Protein AF-A0A1W9SFF9-F1 (afdb_monomer_lite)

Sequence (56 aa):
MNLKNKEITETITGSTFEAHNIPGYGFFEKVYQRAKQVELLRRGFTAYPITELKLK

Structure (mmCIF, N/CA/C/O backbone):
data_AF-A0A1W9SFF9-F1
#
_entry.id   AF-A0A1W9SFF9-F1
#
loop_
_atom_site.group_PDB
_atom_site.id
_atom_site.type_symbol
_atom_site.label_atom_id
_atom_site.label_alt_id
_atom_site.label_comp_id
_atom_site.label_asym_id
_atom_site.label_entity_id
_atom_site.label_seq_id
_atom_site.pdbx_PDB_ins_code
_atom_site.Cartn_x
_atom_site.Cartn_y
_atom_site.Cartn_z
_atom_site.occupancy
_atom_site.B_iso_or_equiv
_atom_site.auth_seq_id
_atom_site.auth_comp_id
_atom_site.auth_asym_id
_atom_site.auth_atom_id
_atom_site.pdbx_PDB_model_num
ATOM 1 N N . MET A 1 1 ? 0.052 -3.179 26.466 1.00 67.81 1 MET A N 1
ATOM 2 C CA . MET A 1 1 ? -0.151 -1.839 25.868 1.00 67.81 1 MET A CA 1
ATOM 3 C C . MET A 1 1 ? -1.354 -1.910 24.933 1.00 67.81 1 MET A C 1
ATOM 5 O O . MET A 1 1 ? -1.374 -2.811 24.105 1.00 67.81 1 MET A O 1
ATOM 9 N N . ASN A 1 2 ? -2.363 -1.046 25.096 1.00 87.38 2 ASN A N 1
ATOM 10 C CA . ASN A 1 2 ? -3.550 -1.012 24.228 1.00 87.38 2 ASN A CA 1
ATOM 11 C C . ASN A 1 2 ? -3.363 0.074 23.155 1.00 87.38 2 ASN A C 1
ATOM 13 O O . ASN A 1 2 ? -3.258 1.252 23.491 1.00 87.38 2 ASN A O 1
ATOM 17 N N . LEU A 1 3 ? -3.264 -0.320 21.885 1.00 91.25 3 LEU A N 1
ATOM 18 C CA . LEU A 1 3 ? -3.019 0.589 20.765 1.00 91.25 3 LEU A CA 1
ATOM 19 C C . LEU A 1 3 ? -4.324 0.844 20.007 1.00 91.25 3 LEU A C 1
ATOM 21 O O . LEU A 1 3 ? -4.869 -0.065 19.388 1.00 91.25 3 LEU A O 1
ATOM 25 N N . LYS A 1 4 ? -4.780 2.103 20.012 1.00 93.31 4 LYS A N 1
ATOM 26 C CA . LYS A 1 4 ? -6.057 2.547 19.421 1.00 93.31 4 LYS A CA 1
ATOM 27 C C . LYS A 1 4 ? -6.265 2.091 17.970 1.00 93.31 4 LYS A C 1
ATOM 29 O O . LYS A 1 4 ? -7.369 1.723 17.603 1.00 93.31 4 LYS A O 1
ATOM 34 N N . ASN A 1 5 ? -5.200 2.107 17.169 1.00 94.56 5 ASN A N 1
ATOM 35 C CA . ASN A 1 5 ? -5.236 1.838 15.729 1.00 94.56 5 ASN A CA 1
ATOM 36 C C . ASN A 1 5 ? -4.379 0.618 15.356 1.00 94.56 5 ASN A C 1
ATOM 38 O O . ASN A 1 5 ? -3.742 0.614 14.302 1.00 94.56 5 ASN A O 1
ATOM 42 N N . LYS A 1 6 ? -4.290 -0.380 16.244 1.00 95.31 6 LYS A N 1
ATOM 43 C CA . LYS A 1 6 ? -3.382 -1.524 16.077 1.00 95.31 6 LYS A CA 1
ATOM 44 C C . LYS A 1 6 ? -3.558 -2.205 14.717 1.00 95.31 6 LYS A C 1
ATOM 46 O O . LYS A 1 6 ? -2.607 -2.284 13.951 1.00 95.31 6 LYS A O 1
ATOM 51 N N . GLU A 1 7 ? -4.784 -2.604 14.402 1.00 93.56 7 GLU A N 1
ATOM 52 C CA . GLU A 1 7 ? -5.115 -3.384 13.205 1.00 93.56 7 GLU A CA 1
ATOM 53 C C . GLU A 1 7 ? -4.762 -2.655 11.899 1.00 93.56 7 GLU A C 1
ATOM 55 O O . GLU A 1 7 ? -4.083 -3.205 11.029 1.00 93.56 7 GLU A O 1
ATOM 60 N N . ILE A 1 8 ? -5.156 -1.383 11.773 1.00 94.50 8 ILE A N 1
ATOM 61 C CA . ILE A 1 8 ? -4.834 -0.589 10.581 1.00 94.50 8 ILE A CA 1
ATOM 62 C C . ILE A 1 8 ? -3.325 -0.334 10.473 1.00 94.50 8 ILE A C 1
ATOM 64 O O . ILE A 1 8 ? -2.759 -0.415 9.384 1.00 94.50 8 ILE A O 1
ATOM 68 N N . THR A 1 9 ? -2.650 -0.090 11.599 1.00 95.50 9 THR A N 1
ATOM 69 C CA . THR A 1 9 ? -1.194 0.114 11.634 1.00 95.50 9 THR A CA 1
ATOM 70 C C . THR A 1 9 ? -0.456 -1.139 11.175 1.00 95.50 9 THR A C 1
ATOM 72 O O . THR A 1 9 ? 0.436 -1.056 10.329 1.00 95.50 9 THR A O 1
ATOM 75 N N . GLU A 1 10 ? -0.845 -2.304 11.687 1.00 95.94 10 GLU A N 1
ATOM 76 C CA . GLU A 1 10 ? -0.271 -3.596 11.309 1.00 95.94 10 GLU A CA 1
ATOM 77 C C . GLU A 1 10 ? -0.537 -3.914 9.836 1.00 95.94 10 GLU A C 1
ATOM 79 O O . GLU A 1 10 ? 0.368 -4.360 9.133 1.00 95.94 10 GLU A O 1
ATOM 84 N N . THR A 1 11 ? -1.728 -3.595 9.326 1.00 96.19 11 THR A N 1
ATOM 85 C CA . THR A 1 11 ? -2.065 -3.778 7.908 1.00 96.19 11 THR A CA 1
ATOM 86 C C . THR A 1 11 ? -1.179 -2.921 7.005 1.00 96.19 11 THR A C 1
ATOM 88 O O . THR A 1 11 ? -0.576 -3.439 6.063 1.00 96.19 11 THR A O 1
ATOM 91 N N . ILE A 1 12 ? -1.056 -1.621 7.293 1.00 95.00 12 ILE A N 1
ATOM 92 C CA . ILE A 1 12 ? -0.220 -0.701 6.506 1.00 95.00 12 ILE A CA 1
ATOM 93 C C . ILE A 1 12 ? 1.244 -1.142 6.559 1.00 95.00 12 ILE A C 1
ATOM 95 O O . ILE A 1 12 ? 1.926 -1.167 5.530 1.00 95.00 12 ILE A O 1
ATOM 99 N N . THR A 1 13 ? 1.722 -1.520 7.741 1.00 95.56 13 THR A N 1
ATOM 100 C CA . THR A 1 13 ? 3.099 -1.976 7.939 1.00 95.56 13 THR A CA 1
ATOM 101 C C . THR A 1 13 ? 3.351 -3.259 7.154 1.00 95.56 13 THR A C 1
ATOM 103 O O . THR A 1 13 ? 4.247 -3.292 6.314 1.00 95.56 13 THR A O 1
ATOM 106 N N . GLY A 1 14 ? 2.499 -4.272 7.320 1.00 95.25 14 GLY A N 1
ATOM 107 C CA . GLY A 1 14 ? 2.587 -5.538 6.596 1.00 95.25 14 GLY A CA 1
ATOM 108 C C . GLY A 1 14 ? 2.543 -5.358 5.079 1.00 95.25 14 GLY A C 1
ATOM 109 O O . GLY A 1 14 ? 3.391 -5.905 4.389 1.00 95.25 14 GLY A O 1
ATOM 110 N N . SER A 1 15 ? 1.636 -4.523 4.553 1.00 94.88 15 SER A N 1
ATOM 111 C CA . SER A 1 15 ? 1.579 -4.228 3.108 1.00 94.88 15 SER A CA 1
ATOM 112 C C . SER A 1 15 ? 2.884 -3.634 2.566 1.00 94.88 15 SER A C 1
ATOM 114 O O . SER A 1 15 ? 3.244 -3.869 1.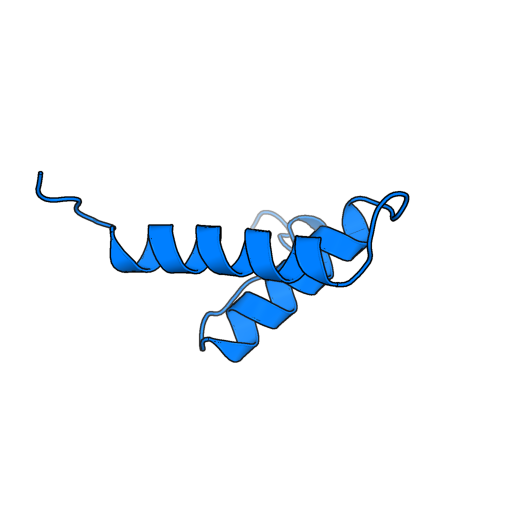418 1.00 94.88 15 SER A O 1
ATOM 116 N N . THR A 1 16 ? 3.610 -2.883 3.400 1.00 92.75 16 THR A N 1
ATOM 117 C CA . THR A 1 16 ? 4.899 -2.2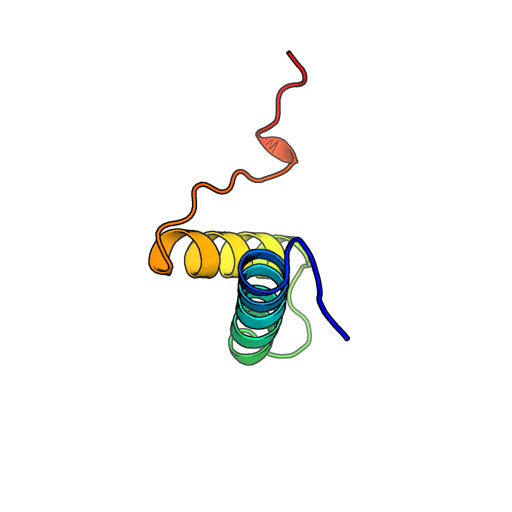91 3.032 1.00 92.75 16 THR A CA 1
ATOM 118 C C . THR A 1 16 ? 5.983 -3.368 2.984 1.00 92.75 16 THR A C 1
ATOM 120 O O . THR A 1 16 ? 6.727 -3.425 2.012 1.00 92.75 16 THR A O 1
ATOM 123 N N . PHE A 1 17 ? 6.037 -4.265 3.974 1.00 92.81 17 PHE A N 1
ATOM 124 C CA . PHE A 1 17 ? 6.980 -5.389 3.971 1.00 92.81 17 PHE A CA 1
ATOM 125 C C . PHE A 1 17 ? 6.778 -6.318 2.768 1.00 92.81 17 PHE A C 1
ATOM 127 O O . PHE A 1 17 ? 7.738 -6.606 2.058 1.00 92.81 17 PHE A O 1
ATOM 134 N N . GLU A 1 18 ? 5.537 -6.719 2.486 1.00 92.19 18 GLU A N 1
ATOM 135 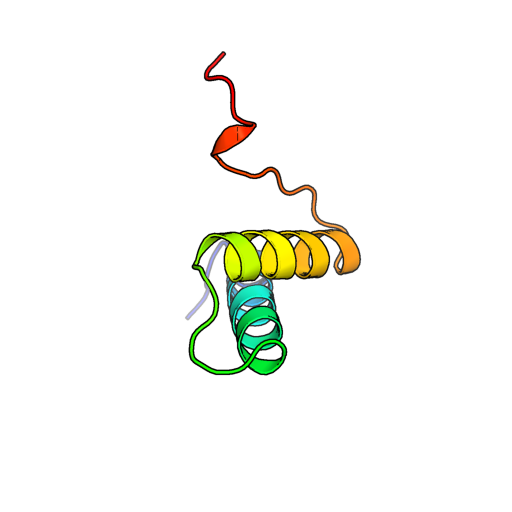C CA . GLU A 1 18 ? 5.234 -7.580 1.333 1.00 92.19 18 GLU A CA 1
ATOM 136 C C . GLU A 1 18 ? 5.598 -6.903 0.005 1.00 92.19 18 GLU A C 1
ATOM 138 O O . GLU A 1 18 ? 6.227 -7.511 -0.861 1.00 92.19 18 GLU A O 1
ATOM 143 N N . ALA A 1 19 ? 5.287 -5.610 -0.135 1.00 90.81 19 ALA A N 1
ATOM 144 C CA . ALA A 1 19 ? 5.662 -4.833 -1.311 1.00 90.81 19 ALA A CA 1
ATOM 145 C C . ALA A 1 19 ? 7.185 -4.741 -1.509 1.00 90.81 19 ALA A C 1
ATOM 147 O O . ALA A 1 19 ? 7.637 -4.682 -2.650 1.00 90.81 19 ALA A O 1
ATOM 148 N N . HIS A 1 20 ? 7.977 -4.735 -0.432 1.00 87.69 20 HIS A N 1
ATOM 149 C CA . HIS A 1 20 ? 9.439 -4.712 -0.512 1.00 87.69 20 HIS A CA 1
ATOM 150 C C . HIS A 1 20 ? 10.067 -6.086 -0.791 1.00 87.69 20 HIS A C 1
ATOM 152 O O . HIS A 1 20 ? 11.163 -6.137 -1.349 1.00 87.69 20 HIS A O 1
ATOM 158 N N . ASN A 1 21 ? 9.376 -7.185 -0.475 1.00 86.19 21 ASN A N 1
ATOM 159 C CA . ASN A 1 21 ? 9.876 -8.546 -0.689 1.00 86.19 21 ASN A CA 1
ATOM 160 C C . ASN A 1 21 ? 9.867 -8.993 -2.164 1.00 86.19 21 ASN A C 1
ATOM 162 O O . ASN A 1 21 ? 10.581 -9.930 -2.509 1.00 86.19 21 ASN A O 1
ATOM 166 N N . ILE A 1 22 ? 9.071 -8.357 -3.034 1.00 80.25 22 ILE A N 1
ATOM 167 C CA . ILE A 1 22 ? 8.859 -8.823 -4.420 1.00 80.25 22 ILE A CA 1
ATOM 168 C C . ILE A 1 22 ? 9.865 -8.235 -5.428 1.00 80.25 22 ILE A C 1
ATOM 170 O O . ILE A 1 22 ? 10.483 -9.012 -6.154 1.00 80.25 22 ILE A O 1
ATOM 174 N N . PRO A 1 23 ? 10.046 -6.903 -5.544 1.00 73.88 23 PRO A N 1
ATOM 175 C CA . PRO A 1 23 ? 10.835 -6.329 -6.633 1.00 73.88 23 PRO A CA 1
ATOM 176 C C . PRO A 1 23 ? 12.338 -6.565 -6.449 1.00 73.88 23 PRO A C 1
ATOM 178 O O . PRO A 1 23 ? 13.071 -6.619 -7.426 1.00 73.88 23 PRO A O 1
ATOM 181 N N . GLY A 1 24 ? 12.815 -6.735 -5.213 1.00 70.56 24 GLY A N 1
ATOM 182 C CA . GLY A 1 24 ? 14.247 -6.764 -4.920 1.00 70.56 24 GLY A CA 1
ATOM 183 C C . GLY A 1 24 ? 14.901 -5.378 -5.030 1.00 70.56 24 GLY A C 1
ATOM 184 O O . GLY A 1 24 ? 14.265 -4.377 -5.355 1.00 70.56 24 GLY A O 1
ATOM 185 N N . TYR A 1 25 ? 16.192 -5.290 -4.713 1.00 72.75 25 TYR A N 1
ATOM 186 C CA . TYR A 1 25 ? 16.913 -4.015 -4.641 1.00 72.75 25 TYR A CA 1
ATOM 187 C C . TYR A 1 25 ? 17.088 -3.349 -6.023 1.00 72.75 25 TYR A C 1
ATOM 189 O O . TYR A 1 25 ? 17.330 -4.027 -7.017 1.00 72.75 25 TYR A O 1
ATOM 197 N N . GLY A 1 26 ? 17.013 -2.012 -6.078 1.00 80.75 26 GLY A N 1
ATOM 198 C CA . GLY A 1 26 ? 17.322 -1.220 -7.284 1.00 80.75 26 GLY A CA 1
ATOM 199 C C . GLY A 1 26 ? 16.122 -0.687 -8.077 1.00 80.75 26 GLY A C 1
ATOM 200 O O . GLY A 1 26 ? 16.311 0.029 -9.058 1.00 80.75 26 GLY A O 1
ATOM 201 N N . PHE A 1 27 ? 14.890 -0.977 -7.655 1.00 86.69 27 PHE A N 1
ATOM 202 C CA . PHE A 1 27 ? 13.691 -0.394 -8.263 1.00 86.69 27 PHE A CA 1
ATOM 203 C C . PHE A 1 27 ? 13.421 1.034 -7.777 1.00 86.69 27 PHE A C 1
ATOM 205 O O . PHE A 1 27 ? 13.742 1.403 -6.648 1.00 86.69 27 PHE A O 1
ATOM 212 N N . PHE A 1 28 ? 12.769 1.833 -8.625 1.00 89.25 28 PHE A N 1
ATOM 213 C CA . PHE A 1 28 ? 12.301 3.164 -8.244 1.00 89.25 28 PHE A CA 1
ATOM 214 C C . PHE A 1 28 ? 11.260 3.090 -7.126 1.00 89.25 28 PHE A C 1
ATOM 216 O O . PHE A 1 28 ? 10.360 2.252 -7.165 1.00 89.25 28 PHE A O 1
ATOM 223 N N . GLU A 1 29 ? 11.289 4.065 -6.218 1.00 87.75 29 GLU A N 1
ATOM 224 C CA . GLU A 1 29 ? 10.308 4.227 -5.134 1.00 87.75 29 GLU A CA 1
ATOM 225 C C . GLU A 1 29 ? 8.849 4.154 -5.629 1.00 87.75 29 GLU A C 1
ATOM 227 O O . GLU A 1 29 ? 7.980 3.557 -5.000 1.00 87.75 29 GLU A O 1
ATOM 232 N N . LYS A 1 30 ? 8.576 4.668 -6.835 1.00 89.44 30 LYS A N 1
ATOM 233 C CA . LYS A 1 30 ? 7.244 4.621 -7.458 1.00 89.44 30 LYS A CA 1
ATOM 234 C C . LYS A 1 30 ? 6.721 3.195 -7.695 1.00 89.44 30 LYS A C 1
ATOM 236 O O . LYS A 1 30 ? 5.510 2.993 -7.770 1.00 89.44 30 LYS A O 1
ATOM 241 N N . VAL A 1 31 ? 7.606 2.212 -7.852 1.00 90.56 31 VAL A N 1
ATOM 242 C CA . VAL A 1 31 ? 7.234 0.796 -7.985 1.00 90.56 31 VAL A CA 1
ATOM 243 C C . VAL A 1 31 ? 6.770 0.256 -6.636 1.00 90.56 31 VAL A C 1
ATOM 245 O O . VAL A 1 31 ? 5.694 -0.332 -6.570 1.00 90.56 31 VAL A O 1
ATOM 248 N N . TYR A 1 32 ? 7.502 0.547 -5.558 1.00 91.62 32 TYR A N 1
ATOM 249 C CA . TYR A 1 32 ? 7.118 0.167 -4.196 1.00 91.62 32 TYR A CA 1
ATOM 250 C C . TYR A 1 32 ? 5.806 0.821 -3.761 1.00 91.62 32 TYR A C 1
ATOM 252 O O . TYR A 1 32 ? 4.933 0.148 -3.219 1.00 91.62 32 TYR A O 1
ATOM 260 N N . GLN A 1 33 ? 5.603 2.102 -4.084 1.00 90.88 33 GLN A N 1
ATOM 261 C CA . GLN A 1 33 ? 4.342 2.800 -3.811 1.00 90.88 33 GLN A CA 1
ATOM 262 C C . GLN A 1 33 ? 3.140 2.117 -4.478 1.00 90.88 33 GLN A C 1
ATOM 264 O O . GLN A 1 33 ? 2.098 1.941 -3.846 1.00 90.88 33 GLN A O 1
ATOM 269 N N . ARG A 1 34 ? 3.288 1.688 -5.738 1.00 92.19 34 ARG A N 1
ATOM 270 C CA . ARG A 1 34 ? 2.243 0.949 -6.464 1.00 92.19 34 ARG A CA 1
ATOM 271 C C . ARG A 1 34 ? 2.041 -0.457 -5.910 1.00 92.19 34 ARG A C 1
ATOM 273 O O . ARG A 1 34 ? 0.901 -0.869 -5.728 1.00 92.19 34 ARG A O 1
ATOM 280 N N . ALA A 1 35 ? 3.118 -1.177 -5.603 1.00 93.56 35 ALA A N 1
ATOM 281 C CA . ALA A 1 35 ? 3.040 -2.507 -5.004 1.00 93.56 35 ALA A CA 1
ATOM 282 C C . ALA A 1 35 ? 2.316 -2.466 -3.646 1.00 93.56 35 ALA A C 1
ATOM 284 O O . ALA A 1 35 ? 1.398 -3.247 -3.409 1.00 93.56 35 ALA A O 1
ATOM 285 N N . LYS A 1 36 ? 2.635 -1.480 -2.80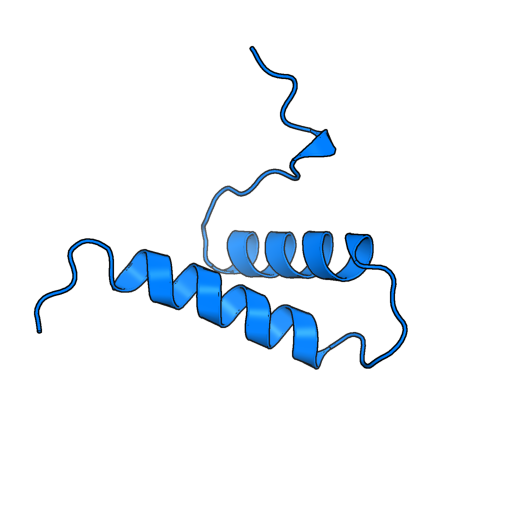0 1.00 93.88 36 LYS A N 1
ATOM 286 C CA . LYS A 1 36 ? 1.940 -1.244 -1.530 1.00 93.88 36 LYS A CA 1
ATOM 287 C C . LYS A 1 36 ? 0.457 -0.935 -1.732 1.00 93.88 36 LYS A C 1
ATOM 289 O O . LYS A 1 36 ? -0.377 -1.442 -0.986 1.00 93.88 36 LYS A O 1
ATOM 294 N N . GLN A 1 37 ? 0.114 -0.117 -2.728 1.00 94.38 37 GLN A N 1
ATOM 295 C CA . GLN A 1 37 ? -1.284 0.165 -3.055 1.00 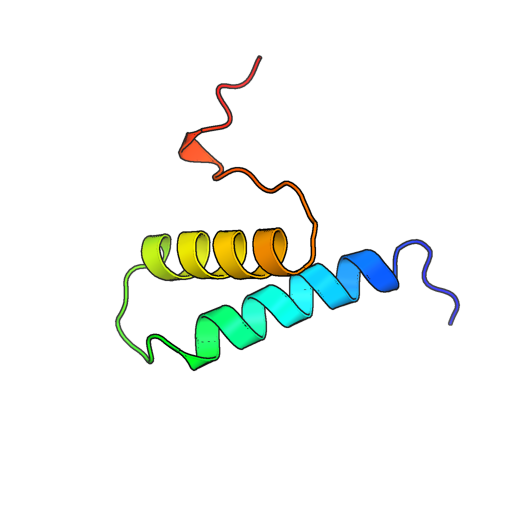94.38 37 GLN A CA 1
ATOM 296 C C . GLN A 1 37 ? -2.037 -1.120 -3.426 1.00 94.38 37 GLN A C 1
ATOM 298 O O . GLN A 1 37 ? -3.128 -1.349 -2.912 1.00 94.38 37 GLN A O 1
ATOM 303 N N . VAL A 1 38 ? -1.447 -1.977 -4.265 1.00 94.88 38 VAL A N 1
ATOM 304 C CA . VAL A 1 38 ? -2.028 -3.278 -4.631 1.00 94.88 38 VAL A CA 1
ATOM 305 C C . VAL A 1 38 ? -2.226 -4.160 -3.397 1.00 94.88 38 VAL A C 1
ATOM 307 O O . VAL A 1 38 ? -3.306 -4.718 -3.223 1.00 94.88 38 VAL A O 1
ATOM 310 N N . GLU A 1 39 ? -1.239 -4.243 -2.505 1.00 95.62 39 GLU A N 1
ATOM 311 C CA . GLU A 1 39 ? -1.355 -5.025 -1.268 1.00 95.62 39 GLU A CA 1
ATOM 312 C C . GLU A 1 39 ? -2.468 -4.512 -0.343 1.00 95.62 39 GLU A C 1
ATOM 314 O O . GLU A 1 39 ? -3.220 -5.305 0.223 1.00 95.62 39 GLU A O 1
ATOM 319 N N . LEU A 1 40 ? -2.635 -3.193 -0.225 1.00 95.69 40 LEU A N 1
ATOM 320 C CA . LEU A 1 40 ? -3.736 -2.597 0.538 1.00 95.69 40 LEU A CA 1
ATOM 321 C C . LEU A 1 40 ? -5.103 -2.894 -0.096 1.00 95.69 40 LEU A C 1
ATOM 323 O O . LEU A 1 40 ? -6.028 -3.285 0.617 1.00 95.69 40 LEU A O 1
ATOM 327 N N . LEU A 1 41 ? -5.217 -2.784 -1.423 1.00 95.75 41 LEU A N 1
ATOM 328 C CA . LEU A 1 41 ? -6.444 -3.106 -2.160 1.00 95.75 41 LEU A CA 1
ATOM 329 C C . LEU A 1 41 ? -6.833 -4.582 -1.999 1.00 95.75 41 LEU A C 1
ATOM 331 O O . LEU A 1 41 ? -7.995 -4.888 -1.742 1.00 95.75 41 LEU A O 1
ATOM 335 N N . ARG A 1 42 ? -5.865 -5.506 -2.071 1.00 95.12 42 ARG A N 1
ATOM 336 C CA . ARG A 1 42 ? -6.092 -6.949 -1.854 1.00 95.12 42 ARG A CA 1
ATOM 337 C C . ARG A 1 42 ? -6.583 -7.270 -0.444 1.00 95.12 42 ARG A C 1
ATOM 339 O O . ARG A 1 42 ? -7.304 -8.245 -0.260 1.00 95.12 42 ARG A O 1
ATOM 346 N N . ARG A 1 43 ? -6.212 -6.447 0.537 1.00 95.12 43 ARG A N 1
ATOM 347 C CA . ARG A 1 43 ? -6.664 -6.542 1.933 1.00 95.12 43 ARG A CA 1
ATOM 348 C C . ARG A 1 43 ? -8.004 -5.833 2.182 1.00 95.12 43 ARG A C 1
ATOM 350 O O . ARG A 1 43 ? -8.428 -5.743 3.327 1.00 95.12 43 ARG A O 1
ATOM 357 N N . GLY A 1 44 ? -8.666 -5.332 1.135 1.00 95.94 44 GLY A N 1
ATOM 358 C CA . GLY A 1 44 ? -9.977 -4.682 1.222 1.00 95.94 44 GLY A CA 1
ATOM 359 C C . GLY A 1 44 ? -9.934 -3.195 1.581 1.00 95.94 44 GLY A C 1
ATOM 360 O O . GLY A 1 44 ? -10.980 -2.604 1.841 1.00 95.94 44 GLY A O 1
ATOM 361 N N . PHE A 1 45 ? -8.754 -2.568 1.588 1.00 95.62 45 PHE A N 1
ATOM 362 C CA . PHE A 1 45 ? -8.620 -1.140 1.873 1.00 95.62 45 PHE A CA 1
ATOM 363 C C . PHE A 1 45 ? -8.670 -0.311 0.601 1.00 95.62 45 PHE A C 1
ATOM 365 O O . PHE A 1 45 ? -8.154 -0.698 -0.441 1.00 95.62 45 PHE A O 1
ATOM 372 N N . THR A 1 46 ? -9.224 0.892 0.707 1.00 93.88 46 THR A N 1
ATOM 373 C CA . THR A 1 46 ? -9.100 1.893 -0.352 1.00 93.88 46 THR A CA 1
ATOM 374 C C . THR A 1 46 ? -7.822 2.699 -0.133 1.00 93.88 46 THR A C 1
ATOM 376 O O . THR A 1 46 ? -7.624 3.265 0.941 1.00 93.88 46 THR A O 1
ATOM 379 N N . ALA A 1 47 ? -6.957 2.764 -1.144 1.00 93.06 47 ALA A N 1
ATOM 380 C CA . ALA A 1 47 ? -5.707 3.514 -1.096 1.00 93.06 47 ALA A CA 1
ATOM 381 C C . ALA A 1 47 ? -5.458 4.225 -2.430 1.00 93.06 47 ALA A C 1
ATOM 383 O O . ALA A 1 47 ? -5.627 3.629 -3.496 1.00 93.06 47 ALA A O 1
ATOM 384 N N . TYR A 1 48 ? -5.015 5.480 -2.359 1.00 91.00 48 TYR A N 1
ATOM 385 C CA . TYR A 1 48 ? -4.735 6.316 -3.525 1.00 91.00 48 TYR A CA 1
ATOM 386 C C . TYR A 1 48 ? -3.273 6.768 -3.511 1.00 91.00 48 TYR A C 1
ATOM 388 O O . TYR A 1 48 ? -2.759 7.114 -2.441 1.00 91.00 48 TYR A O 1
ATOM 396 N N . PRO A 1 49 ? -2.585 6.796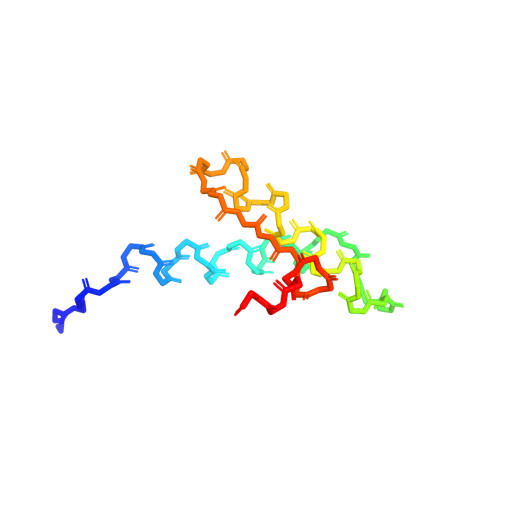 -4.665 1.00 87.19 49 PRO A N 1
ATOM 397 C CA . PRO A 1 49 ? -1.261 7.381 -4.759 1.00 87.19 49 PRO A CA 1
ATOM 398 C C . PRO A 1 49 ? -1.337 8.869 -4.437 1.00 87.19 49 PRO A C 1
ATOM 400 O O . PRO A 1 49 ? -2.273 9.561 -4.837 1.00 87.19 49 PRO A O 1
ATOM 403 N N . ILE A 1 50 ? -0.302 9.398 -3.787 1.00 83.19 50 ILE A N 1
ATOM 404 C CA . ILE A 1 50 ? -0.240 10.831 -3.474 1.00 83.19 50 ILE A CA 1
ATOM 405 C C . ILE A 1 50 ? -0.299 11.715 -4.727 1.00 83.19 50 ILE A C 1
ATOM 407 O O . ILE A 1 50 ? -0.835 12.813 -4.683 1.00 83.19 50 ILE A O 1
ATOM 411 N N . THR A 1 51 ? 0.170 11.211 -5.871 1.00 80.69 51 THR A N 1
ATOM 412 C CA . THR A 1 51 ? 0.077 11.906 -7.164 1.00 80.69 51 THR A CA 1
ATOM 413 C C . THR A 1 51 ? -1.357 12.060 -7.673 1.00 80.69 51 THR A C 1
ATOM 415 O O . THR A 1 51 ? -1.604 12.892 -8.538 1.00 80.69 51 THR A O 1
ATOM 418 N N . GLU A 1 52 ? -2.292 11.248 -7.174 1.00 77.00 52 GLU A N 1
ATOM 419 C CA . GLU A 1 52 ? -3.714 11.279 -7.540 1.00 77.00 52 GLU A CA 1
ATOM 420 C C . GLU A 1 52 ? -4.570 12.026 -6.513 1.00 77.00 52 GLU A C 1
ATOM 422 O O . GLU A 1 52 ? -5.708 12.394 -6.811 1.00 77.00 52 GLU A O 1
ATOM 427 N N . LEU A 1 53 ? -4.012 12.327 -5.336 1.00 72.69 53 LEU A N 1
ATOM 428 C CA . LEU A 1 53 ? -4.577 13.295 -4.406 1.00 72.69 53 LEU A CA 1
ATOM 429 C C . LEU A 1 53 ? -4.400 14.696 -5.005 1.00 72.69 53 LEU A C 1
ATOM 431 O O . LEU A 1 53 ? -3.540 15.473 -4.596 1.00 72.69 53 LEU A O 1
ATOM 435 N N . LYS A 1 54 ? -5.235 15.041 -5.992 1.00 58.81 54 LYS A N 1
ATOM 436 C CA . LYS A 1 54 ? -5.550 16.447 -6.242 1.00 58.81 54 LYS A CA 1
ATOM 437 C C . LYS A 1 54 ? -6.116 16.966 -4.927 1.00 58.81 54 LYS A C 1
ATOM 439 O O . LYS A 1 54 ? -7.214 16.560 -4.549 1.00 58.81 54 LYS A O 1
ATOM 444 N N . LEU A 1 55 ? -5.326 17.768 -4.212 1.00 54.50 55 LEU A N 1
ATOM 445 C CA . LEU A 1 55 ? -5.776 18.521 -3.048 1.00 54.50 55 LEU A CA 1
ATOM 446 C C . LEU A 1 55 ? -7.087 19.205 -3.458 1.00 54.50 55 LEU A C 1
ATOM 448 O O . LEU A 1 55 ? -7.080 20.057 -4.348 1.00 54.50 55 LEU A O 1
ATOM 452 N N . LYS A 1 56 ? -8.206 18.713 -2.922 1.00 46.22 56 LYS A N 1
ATOM 453 C CA . LYS A 1 56 ? -9.482 19.420 -2.979 1.00 46.22 56 LYS A CA 1
ATOM 454 C C . LYS A 1 56 ? -9.432 20.569 -1.990 1.00 46.22 56 LYS A C 1
ATOM 456 O O . LYS A 1 56 ? -8.855 20.353 -0.900 1.00 46.22 56 LYS A O 1
#

Radius of gyration: 12.83 Å; chains: 1; bounding box: 27×28×34 Å

pLDDT: mean 87.66, std 10.98, range [46.22, 96.19]

Foldseek 3Di:
DDDPCVVVVCQLVVLLVVLDVPPDPDDDPVSSQVSSCVSCVVVVHHDDDPVPCPPD

Secondary structure (DSSP, 8-state):
---TTHHHHHHHHHHHHHHHHTT-TT--HHHHHHHHHHHHHHTT-----TTT----